Protein AF-A0A3M2F3E7-F1 (afdb_monomer)

Nearest PDB structures (foldseek):
  6qmg-assembly1_A  TM=4.881E-01  e=2.584E+00  Mycobacterium tuberculosis H37Rv
  5z8b-assembly1_A  TM=3.766E-01  e=2.107E+00  Escherichia coli
  6g6v-assembly1_A  TM=4.708E-01  e=4.768E+00  Mycobacterium tuberculosis H37Rv
  2qjo-assembly1_B-2  TM=4.603E-01  e=6.702E+00  Synechocystis sp. PCC 6803

Secondary structure (DSSP, 8-state):
---EEEEES-TTSPPPHHHHHHHHHHT-S-EEEEESSPPP----GGG-SS-EEEEHHHHHTT--

Mean predicted aligned error: 2.59 Å

Structure (mmCIF, N/CA/C/O backbone):
data_AF-A0A3M2F3E7-F1
#
_entry.id   AF-A0A3M2F3E7-F1
#
loop_
_atom_site.group_PDB
_atom_site.id
_atom_site.type_symbol
_atom_site.label_atom_id
_atom_site.label_alt_id
_atom_site.label_comp_id
_atom_site.label_asym_id
_atom_site.label_entity_id
_atom_site.label_seq_id
_atom_site.pdbx_PDB_ins_code
_atom_site.Cartn_x
_atom_site.Cartn_y
_atom_site.Cartn_z
_atom_site.occupancy
_atom_site.B_iso_or_equiv
_atom_site.auth_seq_id
_atom_site.auth_comp_id
_atom_site.auth_asym_id
_atom_site.auth_atom_id
_atom_site.pdbx_PDB_model_num
ATOM 1 N N . MET A 1 1 ? -14.427 0.791 0.941 1.00 72.50 1 MET A N 1
ATOM 2 C CA . MET A 1 1 ? -13.477 0.451 2.029 1.00 72.50 1 MET A CA 1
ATOM 3 C C . MET A 1 1 ? -12.291 1.401 1.922 1.00 72.50 1 MET A C 1
ATOM 5 O O . MET A 1 1 ? -11.947 1.739 0.800 1.00 72.50 1 MET A O 1
ATOM 9 N N . TRP A 1 2 ? -11.691 1.842 3.027 1.00 88.44 2 TRP A N 1
ATOM 10 C CA . TRP A 1 2 ? -10.499 2.703 3.017 1.00 88.44 2 TRP A CA 1
ATOM 11 C C . TRP A 1 2 ? -9.266 1.919 3.501 1.00 88.44 2 TRP A C 1
ATOM 13 O O . TRP A 1 2 ? -9.409 0.938 4.234 1.00 88.44 2 TRP A O 1
ATOM 23 N N . PHE A 1 3 ? -8.072 2.308 3.049 1.00 94.62 3 PHE A N 1
ATOM 24 C CA . PHE A 1 3 ? -6.803 1.633 3.346 1.00 94.62 3 PHE A CA 1
ATOM 25 C C . PHE A 1 3 ? -5.654 2.643 3.459 1.00 94.62 3 PHE A C 1
ATOM 27 O O . PHE A 1 3 ? -5.750 3.754 2.939 1.00 94.62 3 PHE A O 1
ATOM 34 N N . LEU A 1 4 ? -4.579 2.260 4.153 1.00 96.69 4 LEU A N 1
ATOM 35 C CA . LEU A 1 4 ? -3.384 3.091 4.345 1.00 96.69 4 LEU A CA 1
ATOM 36 C C . LEU A 1 4 ? -2.310 2.741 3.308 1.00 96.69 4 LEU A C 1
ATOM 38 O O . LEU A 1 4 ? -2.044 1.563 3.065 1.00 96.69 4 LEU A O 1
ATOM 42 N N . VAL A 1 5 ? -1.664 3.756 2.734 1.00 96.56 5 VAL A N 1
ATOM 43 C CA . VAL A 1 5 ? -0.578 3.586 1.760 1.00 96.56 5 VAL A CA 1
ATOM 44 C C . VAL A 1 5 ? 0.636 4.417 2.157 1.00 96.56 5 VAL A C 1
ATOM 46 O O . VAL A 1 5 ? 0.514 5.613 2.406 1.00 96.56 5 VAL A O 1
ATOM 49 N N . GLU A 1 6 ? 1.814 3.797 2.148 1.00 97.44 6 GLU A N 1
ATOM 50 C CA . GLU A 1 6 ? 3.116 4.471 2.169 1.00 97.44 6 GLU A CA 1
ATOM 51 C C . GLU A 1 6 ? 3.829 4.217 0.835 1.00 97.44 6 GLU A C 1
ATOM 53 O O . GLU A 1 6 ? 4.052 3.072 0.459 1.00 97.44 6 GLU A O 1
ATOM 58 N N . THR A 1 7 ? 4.203 5.260 0.096 1.00 96.81 7 THR A N 1
ATOM 59 C CA . THR A 1 7 ? 4.874 5.108 -1.207 1.00 96.81 7 THR A CA 1
ATOM 60 C C . THR A 1 7 ? 6.392 5.153 -1.076 1.00 96.81 7 THR A C 1
ATOM 62 O O . THR A 1 7 ? 6.931 6.046 -0.419 1.00 96.81 7 THR A O 1
ATOM 65 N N . LYS A 1 8 ? 7.090 4.252 -1.771 1.00 97.44 8 LYS A N 1
ATOM 66 C CA . LYS A 1 8 ? 8.551 4.208 -1.909 1.00 97.44 8 LYS A CA 1
ATOM 67 C C . LYS A 1 8 ? 8.951 4.207 -3.379 1.00 97.44 8 LYS A C 1
ATOM 69 O O . LYS A 1 8 ? 8.277 3.622 -4.220 1.00 97.44 8 LYS A O 1
ATOM 74 N N . SER A 1 9 ? 10.092 4.819 -3.681 1.00 96.75 9 SER A N 1
ATOM 75 C CA . SER A 1 9 ? 10.643 4.814 -5.038 1.00 96.75 9 SER A CA 1
ATOM 76 C C . SER A 1 9 ? 11.153 3.443 -5.475 1.00 96.75 9 SER A C 1
ATOM 78 O O . SER A 1 9 ? 11.193 3.212 -6.676 1.00 96.75 9 SER A O 1
ATOM 80 N N . SER A 1 10 ? 11.527 2.560 -4.532 1.00 95.75 10 SER A N 1
ATOM 81 C CA . SER A 1 10 ? 12.079 1.244 -4.860 1.00 95.75 10 SER A CA 1
ATOM 82 C C . SER A 1 10 ? 11.486 0.066 -4.085 1.00 95.75 10 SER A C 1
ATOM 84 O O . SER A 1 10 ? 11.270 0.177 -2.877 1.00 95.75 10 SER A O 1
ATOM 86 N N . VAL A 1 11 ? 11.304 -1.073 -4.763 1.00 93.44 11 VAL A N 1
ATOM 87 C CA . VAL A 1 11 ? 10.892 -2.377 -4.210 1.00 93.44 11 VAL A CA 1
ATOM 88 C C . VAL A 1 11 ? 11.908 -2.937 -3.216 1.00 93.44 11 VAL A C 1
ATOM 90 O O . VAL A 1 11 ? 11.539 -3.637 -2.278 1.00 93.44 11 VAL A O 1
ATOM 93 N N . ASN A 1 12 ? 13.181 -2.561 -3.360 1.00 95.25 12 ASN A N 1
ATOM 94 C CA . ASN A 1 12 ? 14.251 -2.987 -2.456 1.00 95.25 12 ASN A CA 1
ATOM 95 C C . ASN A 1 12 ? 14.225 -2.251 -1.108 1.00 95.25 12 ASN A C 1
ATOM 97 O O . ASN A 1 12 ? 15.010 -2.570 -0.214 1.00 95.25 12 ASN A O 1
ATOM 101 N N . GLN A 1 13 ? 13.352 -1.251 -0.943 1.00 96.31 13 GLN A N 1
ATOM 102 C CA . GLN A 1 13 ? 13.202 -0.587 0.344 1.00 96.31 13 GLN A CA 1
ATOM 103 C C . GLN A 1 13 ? 12.442 -1.497 1.313 1.00 96.31 13 GLN A C 1
ATOM 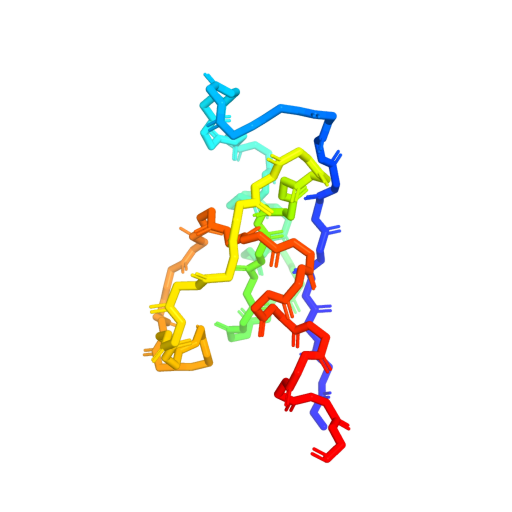105 O O . GLN A 1 13 ? 11.339 -1.949 0.992 1.00 96.31 13 GLN A O 1
ATOM 110 N N . PRO A 1 14 ? 12.986 -1.749 2.516 1.00 95.56 14 PRO A N 1
ATOM 111 C CA . PRO A 1 14 ? 12.330 -2.610 3.485 1.00 95.56 14 PRO A CA 1
ATOM 112 C C . PRO A 1 14 ? 11.008 -1.996 3.946 1.00 95.56 14 PRO A C 1
ATOM 114 O O . PRO A 1 14 ? 10.805 -0.781 3.885 1.00 95.56 14 PRO A O 1
ATOM 117 N N . LEU A 1 15 ? 10.119 -2.851 4.444 1.00 94.62 15 LEU A N 1
ATOM 118 C C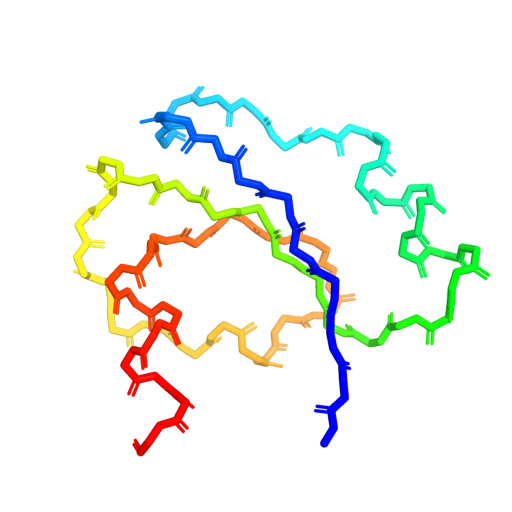A . LEU A 1 15 ? 8.853 -2.429 5.026 1.00 94.62 15 LEU A CA 1
ATOM 119 C C . LEU A 1 15 ? 9.102 -1.502 6.227 1.00 94.62 15 LEU A 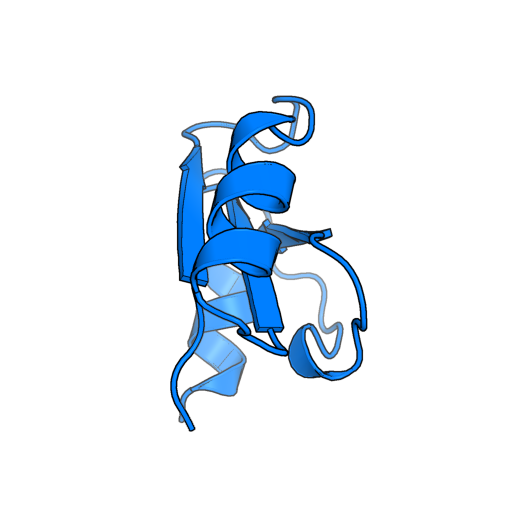C 1
ATOM 121 O O . LEU A 1 15 ? 9.795 -1.862 7.183 1.00 94.62 15 LEU A O 1
ATOM 125 N N . SER A 1 16 ? 8.527 -0.304 6.179 1.00 92.31 16 SER A N 1
ATOM 126 C CA . SER A 1 16 ? 8.625 0.688 7.252 1.00 92.31 16 SER A CA 1
ATOM 127 C C . SER A 1 16 ? 7.940 0.209 8.538 1.00 92.31 16 SER A C 1
ATOM 129 O O . SER A 1 16 ? 6.765 -0.153 8.533 1.00 92.31 16 SER A O 1
ATOM 131 N N . ARG A 1 17 ? 8.637 0.272 9.684 1.00 93.69 17 ARG A N 1
ATOM 132 C CA . ARG A 1 17 ? 8.018 -0.005 11.000 1.00 93.69 17 ARG A CA 1
ATOM 133 C C . ARG A 1 17 ? 6.916 0.999 11.342 1.00 93.69 17 ARG A C 1
ATOM 135 O O . ARG A 1 17 ? 5.968 0.656 12.041 1.00 93.69 17 ARG A O 1
ATOM 142 N N . HIS A 1 18 ? 7.022 2.231 10.842 1.00 95.00 18 HIS A N 1
ATOM 143 C CA . HIS A 1 18 ? 6.009 3.260 11.068 1.00 95.00 18 HIS A CA 1
ATOM 144 C C . HIS A 1 18 ? 4.688 2.920 10.378 1.00 95.00 18 HIS A C 1
ATOM 146 O O . HIS A 1 18 ? 3.632 3.227 10.922 1.00 95.00 18 HIS A O 1
ATOM 152 N N . LEU A 1 19 ? 4.737 2.226 9.238 1.00 95.88 19 LEU A N 1
ATOM 153 C CA . LEU A 1 19 ? 3.542 1.788 8.525 1.00 95.88 19 LEU A CA 1
ATOM 154 C C . LEU A 1 19 ? 2.660 0.893 9.405 1.00 95.88 19 LEU A C 1
ATOM 156 O O . LEU A 1 19 ? 1.445 1.066 9.450 1.00 95.88 19 LEU A O 1
ATOM 160 N N . GLU A 1 20 ? 3.274 -0.018 10.162 1.00 93.88 20 GLU A N 1
ATOM 161 C CA . GLU A 1 20 ? 2.558 -0.866 11.115 1.00 93.88 20 GLU A CA 1
ATOM 162 C C . GLU A 1 20 ? 2.004 -0.066 12.303 1.00 93.88 20 GLU A C 1
ATOM 164 O O . GLU A 1 20 ? 0.867 -0.290 12.723 1.00 93.88 20 GLU A O 1
ATOM 169 N N . VAL A 1 21 ? 2.776 0.890 12.830 1.00 95.75 21 VAL A N 1
ATOM 170 C CA . VAL A 1 21 ? 2.331 1.762 13.930 1.00 95.75 21 VAL A CA 1
ATOM 171 C C . VAL A 1 21 ? 1.096 2.566 13.519 1.00 95.75 21 VAL A C 1
ATOM 173 O O . VAL A 1 21 ? 0.091 2.544 14.231 1.00 95.75 21 VAL A O 1
ATOM 176 N N . PHE A 1 22 ? 1.132 3.218 12.356 1.00 95.56 22 PHE A N 1
ATOM 177 C CA . PHE A 1 22 ? 0.005 4.004 11.857 1.00 95.56 22 PHE A CA 1
ATOM 178 C C . PHE A 1 22 ? -1.195 3.131 11.491 1.00 95.56 22 PHE A C 1
ATOM 180 O O . PHE A 1 22 ? -2.326 3.504 11.796 1.00 95.56 22 PHE A O 1
ATOM 187 N N . ALA A 1 23 ? -0.973 1.941 10.923 1.00 95.12 23 ALA A N 1
ATOM 188 C CA . ALA A 1 23 ? -2.057 1.003 10.644 1.00 95.12 23 ALA A CA 1
ATOM 189 C C . ALA A 1 23 ? -2.832 0.624 11.915 1.00 95.12 23 ALA A C 1
ATOM 191 O O . ALA A 1 23 ? -4.065 0.641 11.926 1.00 95.12 23 ALA A O 1
ATOM 192 N N . ARG A 1 24 ? -2.108 0.342 13.008 1.00 94.25 24 ARG A N 1
ATOM 193 C CA . ARG A 1 24 ? -2.698 0.019 14.316 1.00 94.25 24 ARG A CA 1
ATOM 194 C C . ARG A 1 24 ? -3.447 1.205 14.919 1.00 94.25 24 ARG A C 1
ATOM 196 O O . ARG A 1 24 ? -4.553 1.017 15.411 1.00 94.25 24 ARG A O 1
ATOM 203 N N . GLN A 1 25 ? -2.873 2.407 14.863 1.00 96.06 25 GLN A N 1
ATOM 204 C CA . GLN A 1 25 ? -3.517 3.623 15.379 1.00 96.06 25 GLN A CA 1
ATOM 205 C C . GLN A 1 25 ? -4.818 3.956 14.640 1.00 96.06 25 GLN A C 1
ATOM 207 O O . GLN A 1 25 ? -5.782 4.392 15.261 1.00 96.06 25 GLN A O 1
ATOM 212 N N . LEU A 1 26 ? -4.847 3.731 13.326 1.00 94.75 26 LEU A N 1
ATOM 213 C CA . LEU A 1 26 ? -6.005 4.005 12.477 1.00 94.75 26 LEU A CA 1
ATOM 214 C C . LEU A 1 26 ? -7.036 2.865 12.463 1.00 94.75 26 LEU A C 1
ATOM 216 O O . LEU A 1 26 ? -8.142 3.055 11.964 1.00 94.75 26 LEU A O 1
ATOM 220 N N . GLY A 1 27 ? -6.694 1.680 12.979 1.00 93.00 27 GLY A N 1
ATOM 221 C CA . GLY A 1 27 ? -7.580 0.513 12.955 1.00 93.00 27 GLY A CA 1
ATOM 222 C C . GLY A 1 27 ? -7.900 0.015 11.540 1.00 93.00 27 GLY A C 1
ATOM 223 O O . GLY A 1 27 ? -8.966 -0.560 11.312 1.00 93.00 27 GLY A O 1
ATOM 224 N N . VAL A 1 28 ? -7.004 0.244 10.574 1.00 93.25 28 VAL A N 1
ATOM 225 C CA . VAL A 1 28 ? -7.205 -0.184 9.182 1.00 93.25 28 VAL A CA 1
ATOM 226 C C . VAL A 1 28 ? -6.909 -1.662 8.998 1.00 93.25 28 VAL A C 1
ATOM 228 O O . VAL A 1 28 ? -5.928 -2.192 9.512 1.00 93.25 28 VAL A O 1
ATOM 231 N N . ARG A 1 29 ? -7.739 -2.327 8.190 1.00 91.88 29 ARG A N 1
ATOM 232 C CA . ARG A 1 29 ? -7.517 -3.728 7.807 1.00 91.88 29 ARG A CA 1
ATOM 233 C C . ARG A 1 29 ? -6.419 -3.878 6.756 1.00 91.88 29 ARG A C 1
ATOM 235 O O . ARG A 1 29 ? -5.646 -4.826 6.821 1.00 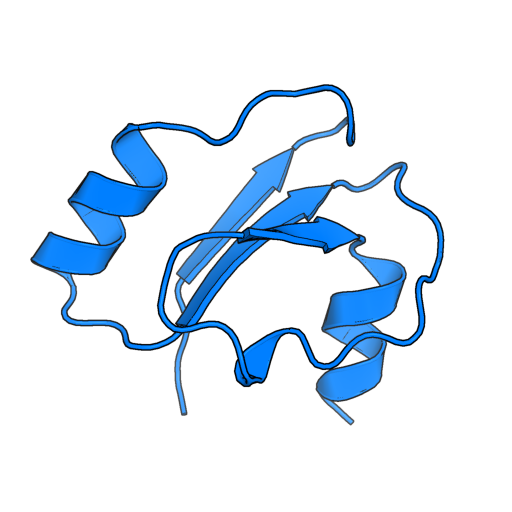91.88 29 ARG A O 1
ATOM 242 N N . HIS A 1 30 ? -6.394 -2.974 5.779 1.00 95.50 30 HIS A N 1
ATOM 243 C CA . HIS A 1 30 ? -5.497 -3.054 4.632 1.00 95.50 30 HIS A CA 1
ATOM 244 C C . HIS A 1 30 ? -4.470 -1.935 4.690 1.00 95.50 30 HIS A C 1
ATOM 246 O O . HIS A 1 30 ? -4.792 -0.768 4.944 1.00 95.50 30 HIS A O 1
ATOM 252 N N . THR A 1 31 ? -3.214 -2.306 4.487 1.00 97.00 31 THR A N 1
ATOM 253 C CA . THR A 1 31 ? -2.085 -1.390 4.560 1.00 97.00 31 THR A CA 1
ATOM 254 C C . THR A 1 31 ? -1.008 -1.847 3.597 1.00 97.00 31 THR A C 1
ATOM 256 O O . THR A 1 31 ? -0.633 -3.020 3.596 1.00 97.00 31 THR A O 1
ATOM 259 N N . PHE A 1 32 ? -0.500 -0.915 2.801 1.00 96.88 32 PHE A N 1
ATOM 260 C CA . PHE A 1 32 ? 0.415 -1.221 1.713 1.00 96.88 32 PHE A CA 1
ATOM 261 C C . PHE A 1 32 ? 1.614 -0.286 1.735 1.00 96.88 32 PHE A C 1
ATOM 263 O O . PHE A 1 32 ? 1.463 0.930 1.858 1.00 96.88 32 PHE A O 1
ATOM 270 N N . GLN A 1 33 ? 2.802 -0.851 1.562 1.00 97.69 33 GLN A N 1
ATOM 271 C CA . GLN A 1 33 ? 3.935 -0.103 1.051 1.00 97.69 33 GLN A CA 1
ATOM 272 C C . GLN A 1 33 ? 3.938 -0.248 -0.469 1.00 97.69 33 GLN A C 1
ATOM 274 O O . GLN A 1 33 ? 4.066 -1.355 -0.985 1.00 97.69 33 GLN A O 1
ATOM 279 N N . VAL A 1 34 ? 3.788 0.856 -1.189 1.00 97.19 34 VAL A N 1
ATOM 280 C CA . VAL A 1 34 ? 3.710 0.855 -2.649 1.00 97.19 34 VAL A CA 1
ATOM 281 C C . VAL A 1 34 ? 5.068 1.196 -3.241 1.00 97.19 34 VAL A C 1
ATOM 283 O O . VAL A 1 34 ? 5.554 2.310 -3.056 1.00 97.19 34 VAL A O 1
ATOM 286 N N . ALA A 1 35 ? 5.664 0.251 -3.964 1.00 97.44 35 ALA A N 1
ATOM 287 C CA . ALA A 1 35 ? 6.890 0.462 -4.725 1.00 97.44 35 ALA A CA 1
ATOM 288 C C . ALA A 1 35 ? 6.570 0.968 -6.140 1.00 97.44 35 ALA A C 1
ATOM 290 O O . ALA A 1 35 ? 5.791 0.346 -6.868 1.00 97.44 35 ALA A O 1
ATOM 291 N N . LEU A 1 36 ? 7.161 2.099 -6.531 1.00 97.38 36 LEU A N 1
ATOM 292 C CA . LEU A 1 36 ? 6.919 2.716 -7.842 1.00 97.38 36 LEU A CA 1
ATOM 293 C C . LEU A 1 36 ? 7.682 2.037 -8.993 1.00 97.38 36 LEU A C 1
ATOM 295 O O . LEU A 1 36 ? 7.183 2.031 -10.114 1.00 97.38 36 LEU A O 1
ATOM 299 N N . ASP A 1 37 ? 8.858 1.465 -8.725 1.00 97.50 37 ASP A N 1
ATOM 300 C CA . ASP A 1 37 ? 9.689 0.727 -9.695 1.00 97.50 37 ASP A CA 1
ATOM 301 C C . ASP A 1 37 ? 9.328 -0.767 -9.806 1.00 97.50 37 ASP A C 1
ATOM 303 O O . ASP A 1 37 ? 9.965 -1.499 -10.559 1.00 97.50 37 ASP A O 1
ATOM 307 N N . GLY A 1 38 ? 8.333 -1.228 -9.042 1.00 95.56 38 GLY A N 1
ATOM 308 C CA . GLY A 1 38 ? 7.926 -2.627 -9.015 1.00 95.56 38 GLY A CA 1
ATOM 309 C C . GLY A 1 38 ? 7.147 -3.043 -10.265 1.00 95.56 38 GLY A C 1
ATOM 310 O O . GLY A 1 38 ? 6.305 -2.301 -10.782 1.00 95.56 38 GLY A O 1
ATOM 311 N N . GLU A 1 39 ? 7.382 -4.273 -10.710 1.00 96.69 39 GLU A N 1
ATOM 312 C CA . GLU A 1 39 ? 6.667 -4.895 -11.823 1.00 96.69 39 GLU A CA 1
ATOM 313 C C . GLU A 1 39 ? 5.268 -5.385 -11.420 1.00 96.69 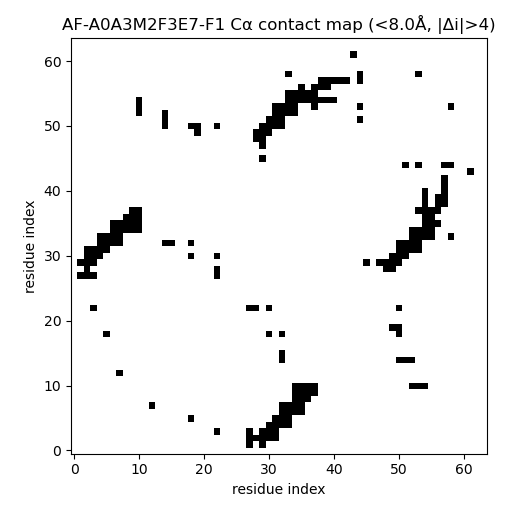39 GLU A C 1
ATOM 315 O O . GLU A 1 39 ? 4.911 -5.432 -10.243 1.00 96.69 39 GLU A O 1
ATOM 320 N N . TYR A 1 40 ? 4.423 -5.705 -12.399 1.00 96.31 40 TYR A N 1
ATOM 321 C CA . TYR A 1 40 ? 3.126 -6.323 -12.116 1.00 96.31 40 TYR A CA 1
ATOM 322 C C . TYR A 1 40 ? 3.308 -7.789 -11.694 1.00 96.31 40 TYR A C 1
ATOM 324 O O . TYR A 1 40 ? 3.978 -8.546 -12.390 1.00 96.31 40 TYR A O 1
ATOM 332 N N . GLU A 1 41 ? 2.680 -8.197 -10.587 1.00 91.56 41 GLU A N 1
ATOM 333 C CA . GLU A 1 41 ? 2.872 -9.527 -9.982 1.00 91.56 41 GLU A CA 1
ATOM 334 C C . GLU A 1 41 ? 1.593 -10.385 -9.944 1.00 91.56 41 GLU A C 1
ATOM 336 O O . GLU A 1 41 ? 1.655 -11.557 -9.589 1.00 91.56 41 GLU A O 1
ATOM 341 N N . GLY A 1 42 ? 0.426 -9.848 -10.320 1.00 88.25 42 GLY A N 1
ATOM 342 C CA . GLY A 1 42 ? -0.820 -10.630 -10.393 1.00 88.25 42 GLY A CA 1
ATOM 343 C C . GLY A 1 42 ? -1.312 -11.214 -9.062 1.00 88.25 42 GLY A C 1
ATOM 344 O O . GLY A 1 42 ? -2.066 -12.185 -9.061 1.00 88.25 42 GLY A O 1
ATOM 345 N N . VAL A 1 43 ? -0.893 -10.640 -7.931 1.00 88.44 43 VAL A N 1
ATOM 346 C CA . VAL A 1 43 ? -1.270 -11.086 -6.581 1.00 88.44 43 VAL A CA 1
ATOM 347 C C . VAL A 1 43 ? -2.399 -10.240 -5.988 1.00 88.44 43 VAL A C 1
ATOM 349 O O . VAL A 1 43 ? -2.406 -9.016 -6.126 1.00 88.44 43 VAL A O 1
ATOM 352 N N . ASP A 1 44 ? -3.330 -10.884 -5.276 1.00 93.25 44 ASP A N 1
ATOM 353 C CA . ASP A 1 44 ? -4.373 -10.198 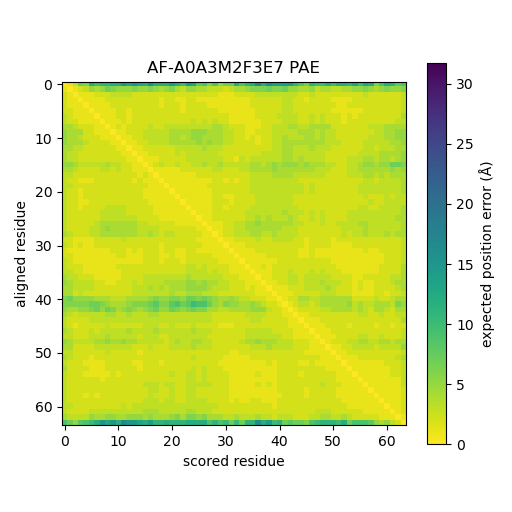-4.500 1.00 93.25 44 ASP A CA 1
ATOM 354 C C . ASP A 1 44 ? -3.763 -9.567 -3.241 1.00 93.25 44 ASP A C 1
ATOM 356 O O . ASP A 1 44 ? -3.526 -10.239 -2.228 1.00 93.25 44 ASP A O 1
ATOM 360 N N . ALA A 1 45 ? -3.524 -8.256 -3.302 1.00 92.88 45 ALA A N 1
ATOM 361 C CA . ALA A 1 45 ? -2.948 -7.497 -2.200 1.00 92.88 45 ALA A CA 1
ATOM 362 C C . ALA A 1 45 ? -3.934 -7.367 -1.027 1.00 92.88 45 ALA A C 1
ATOM 364 O O . ALA A 1 45 ? -3.523 -7.331 0.136 1.00 92.88 45 ALA A O 1
ATOM 365 N N . PHE A 1 46 ? -5.239 -7.342 -1.299 1.00 94.56 46 PHE A N 1
ATOM 366 C CA . PHE A 1 46 ? -6.276 -7.161 -0.284 1.00 94.56 46 PHE A CA 1
ATOM 367 C C . PHE A 1 46 ? -6.505 -8.422 0.556 1.00 94.56 46 PHE A C 1
ATOM 369 O O . PHE A 1 46 ? -7.038 -8.326 1.661 1.00 94.56 46 PHE A O 1
ATOM 376 N N . SER A 1 47 ? -6.027 -9.589 0.126 1.00 94.44 47 SER A N 1
ATOM 377 C CA . SER A 1 47 ? -6.000 -10.791 0.975 1.00 94.44 47 SER A CA 1
ATOM 37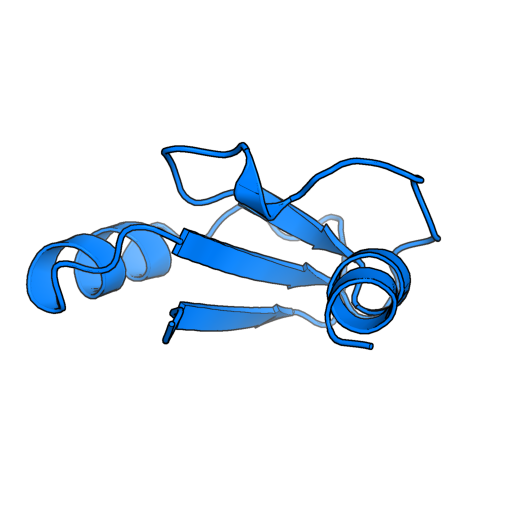8 C C . SER A 1 47 ? -5.061 -10.664 2.191 1.00 94.44 47 SER A C 1
ATOM 380 O O . SER A 1 47 ? -5.219 -11.384 3.187 1.00 94.44 47 SER A O 1
ATOM 382 N N . ALA A 1 48 ? -4.101 -9.731 2.156 1.00 93.19 48 ALA A N 1
ATOM 383 C CA . ALA A 1 48 ? -3.124 -9.539 3.219 1.00 93.19 48 ALA A CA 1
ATOM 384 C C . ALA A 1 48 ? -3.754 -8.962 4.501 1.00 93.19 48 ALA A C 1
ATOM 386 O O . ALA A 1 48 ? -4.473 -7.963 4.488 1.00 93.19 48 ALA A O 1
ATOM 387 N N . LYS A 1 49 ? -3.416 -9.578 5.642 1.00 89.75 49 LYS A N 1
ATOM 388 C CA . LYS A 1 49 ? -3.851 -9.163 6.995 1.00 89.75 49 LYS A CA 1
ATOM 389 C C . LYS A 1 49 ? -2.788 -8.378 7.773 1.00 89.75 49 LYS A C 1
ATOM 391 O O . LYS A 1 49 ? -2.929 -8.158 8.971 1.00 89.75 49 LYS A O 1
ATOM 396 N N . ARG A 1 50 ? -1.689 -8.029 7.110 1.00 91.38 50 ARG A N 1
ATOM 397 C CA . ARG A 1 50 ? -0.543 -7.294 7.657 1.00 91.38 50 ARG A CA 1
ATOM 398 C C . ARG A 1 50 ? -0.015 -6.341 6.585 1.00 91.38 50 ARG A C 1
ATOM 400 O O . ARG A 1 50 ? -0.302 -6.590 5.414 1.00 91.38 50 ARG A O 1
ATOM 407 N N . PRO A 1 51 ? 0.763 -5.306 6.945 1.00 95.12 51 PRO A N 1
ATOM 408 C CA . PRO A 1 51 ? 1.385 -4.455 5.945 1.00 95.12 51 PRO A CA 1
ATOM 409 C C . PRO A 1 51 ? 2.272 -5.281 5.006 1.00 95.12 51 PRO A C 1
ATOM 411 O O . PRO A 1 51 ? 3.061 -6.115 5.457 1.00 95.12 51 PRO A O 1
ATOM 414 N N . VAL A 1 52 ? 2.110 -5.072 3.703 1.00 95.62 52 VAL A N 1
ATOM 415 C CA . VAL A 1 52 ? 2.863 -5.766 2.649 1.00 95.62 52 VAL A CA 1
ATOM 416 C C . VAL A 1 52 ? 3.423 -4.765 1.653 1.00 95.62 52 VAL A C 1
ATOM 418 O O . VAL A 1 52 ? 2.868 -3.681 1.477 1.00 95.62 52 VAL A O 1
ATOM 421 N N . ILE A 1 53 ? 4.526 -5.136 1.005 1.00 96.31 53 ILE A N 1
ATOM 422 C CA . ILE A 1 53 ? 5.041 -4.406 -0.151 1.00 96.31 53 ILE A CA 1
ATOM 423 C C . ILE A 1 53 ? 4.271 -4.888 -1.381 1.00 96.31 53 ILE A C 1
ATOM 425 O O . ILE A 1 53 ? 4.073 -6.088 -1.552 1.00 96.31 53 ILE A O 1
ATOM 429 N N . VAL A 1 54 ? 3.830 -3.956 -2.215 1.00 96.62 54 VAL A N 1
ATOM 430 C CA . VAL A 1 54 ? 3.162 -4.228 -3.490 1.00 96.62 54 VAL A CA 1
ATOM 431 C C . VAL A 1 54 ? 3.616 -3.195 -4.514 1.00 96.62 54 VAL A C 1
ATOM 433 O O . VAL A 1 54 ? 3.885 -2.044 -4.165 1.00 96.62 54 VAL A O 1
ATOM 436 N N . SER A 1 55 ? 3.712 -3.565 -5.787 1.00 97.06 55 SER A N 1
ATOM 437 C CA . SER A 1 55 ? 3.982 -2.578 -6.829 1.00 97.06 55 SER A CA 1
ATOM 438 C C . SER A 1 55 ? 2.780 -1.667 -7.079 1.00 97.06 55 SER A C 1
ATOM 440 O O . SER A 1 55 ? 1.622 -2.075 -6.940 1.00 97.06 55 SER A O 1
ATOM 442 N N . ALA A 1 56 ? 3.042 -0.433 -7.515 1.00 96.06 56 ALA A N 1
ATOM 443 C CA . ALA A 1 56 ? 1.985 0.488 -7.930 1.00 96.06 56 ALA A CA 1
ATOM 444 C C . ALA A 1 56 ? 1.118 -0.115 -9.047 1.00 96.06 56 ALA A C 1
ATOM 446 O O . ALA A 1 56 ? -0.105 -0.004 -9.005 1.00 96.06 56 ALA A O 1
ATOM 447 N N . ARG A 1 57 ? 1.744 -0.822 -10.000 1.00 95.81 57 ARG A N 1
ATOM 448 C CA . ARG A 1 57 ? 1.050 -1.519 -11.094 1.00 95.81 57 ARG A CA 1
ATOM 449 C C . ARG A 1 57 ? 0.053 -2.552 -10.563 1.00 95.81 57 ARG A C 1
ATOM 451 O O . ARG A 1 57 ? -1.103 -2.546 -10.977 1.00 95.81 57 ARG A O 1
ATOM 458 N N . SER A 1 58 ? 0.473 -3.399 -9.621 1.00 95.75 58 SER A N 1
ATOM 459 C CA . SER A 1 58 ? -0.391 -4.446 -9.058 1.00 95.75 58 SER A CA 1
ATOM 460 C C . SER A 1 58 ? -1.517 -3.875 -8.199 1.00 95.75 58 SER A C 1
ATOM 462 O O . SER A 1 58 ? -2.657 -4.310 -8.350 1.00 95.75 58 SER A O 1
ATOM 464 N N . LEU A 1 59 ? -1.239 -2.881 -7.345 1.00 95.44 59 LEU A N 1
ATOM 465 C CA . LEU A 1 59 ? -2.273 -2.267 -6.505 1.00 95.44 59 LEU A CA 1
ATOM 466 C C . LEU A 1 59 ? -3.339 -1.560 -7.351 1.00 95.44 59 LEU A C 1
ATOM 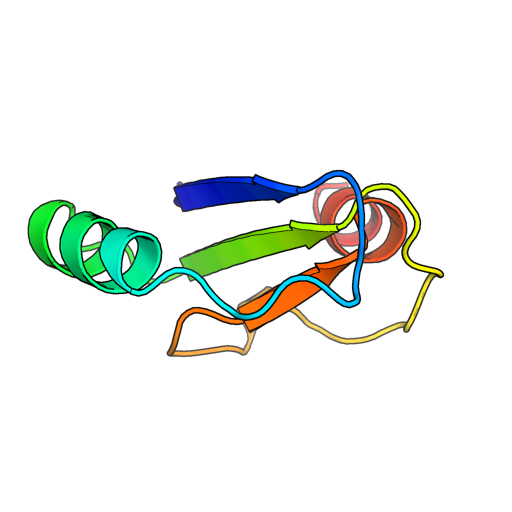468 O O . LEU A 1 59 ? -4.527 -1.796 -7.153 1.00 95.44 59 LEU A O 1
ATOM 472 N N . LEU A 1 60 ? -2.926 -0.712 -8.299 1.00 94.31 60 LEU A N 1
ATOM 473 C CA . LEU A 1 60 ? -3.861 0.078 -9.108 1.00 94.31 60 LEU A CA 1
ATOM 474 C C . LEU A 1 60 ? -4.745 -0.798 -10.004 1.00 94.31 60 LEU A C 1
ATOM 476 O O . LEU A 1 60 ? -5.904 -0.454 -10.217 1.00 94.31 60 LEU A O 1
ATOM 480 N N . SER A 1 61 ? -4.241 -1.948 -10.466 1.00 95.06 61 SER A N 1
ATOM 481 C CA . SER A 1 61 ? -5.032 -2.912 -11.249 1.00 95.06 61 SER A CA 1
ATOM 482 C C . SER A 1 61 ? -6.215 -3.526 -10.490 1.00 95.06 61 SER A C 1
ATOM 484 O O . SER A 1 61 ? -7.100 -4.091 -11.116 1.00 95.06 61 SER A O 1
ATOM 486 N N . 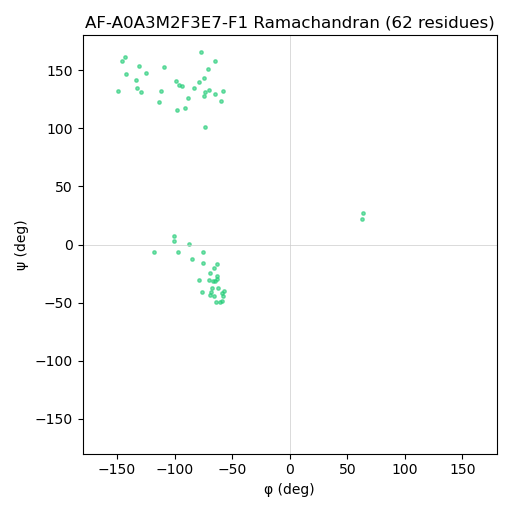GLN A 1 62 ? -6.231 -3.429 -9.157 1.00 93.31 62 GLN A N 1
ATOM 487 C CA . GLN A 1 62 ? -7.271 -3.996 -8.290 1.00 93.31 62 GLN A CA 1
ATOM 488 C C . GLN A 1 62 ? -8.289 -2.944 -7.818 1.00 93.31 62 GLN A C 1
ATOM 490 O O . GLN A 1 62 ? -9.156 -3.254 -7.002 1.00 93.31 62 GLN A O 1
ATOM 495 N N . LEU A 1 63 ? -8.172 -1.691 -8.276 1.00 90.31 63 LEU A N 1
ATOM 496 C CA . LEU A 1 63 ? -9.073 -0.597 -7.892 1.00 90.31 63 LEU A CA 1
ATOM 497 C C . LEU A 1 63 ? -10.207 -0.347 -8.902 1.00 90.31 63 LEU A C 1
ATOM 499 O O . LEU A 1 63 ? -11.079 0.472 -8.606 1.00 90.31 63 LEU A O 1
ATOM 503 N N . PHE A 1 64 ? -10.199 -1.031 -10.054 1.00 73.88 64 PHE A N 1
ATOM 504 C CA . PHE A 1 64 ? -11.172 -0.881 -11.142 1.00 73.88 64 PHE A CA 1
ATOM 505 C C . PHE A 1 64 ? -11.610 -2.233 -11.700 1.00 73.88 64 PHE A C 1
ATOM 507 O O . PHE A 1 64 ? -10.736 -3.116 -11.838 1.00 73.88 64 PHE A O 1
#

Sequence (64 aa):
MWFLVETKSSVNQPLSRHLEVFARQLGVRHTFQVALDGEYEGVDAFSAKRPVIVSARSLLSQLF

Solvent-accessible surface area (backbone atoms only — not comparable to full-atom values): 3943 Å² total; per-residue (Å²): 140,77,68,50,76,48,80,39,75,43,64,88,57,77,87,60,72,63,58,54,53,50,35,61,78,69,69,48,68,39,38,37,37,31,10,65,70,32,64,74,72,89,61,76,70,82,78,41,84,54,76,41,80,42,19,45,56,35,56,58,64,72,77,112

pLDDT: mean 94.09, std 4.39, range [72.5, 97.69]

Foldseek 3Di:
DDEEEAEDQAPPDDDDPVQQVVCVVVVGQATEYEHAPDDADCDDRSVDRGYDYDYPVNVVVVPD

Radius of gyration: 11.0 Å; Cα contacts (8 Å, |Δi|>4): 109; chains: 1; bounding box: 28×16×28 Å